Protein AF-A0A943GAY9-F1 (afdb_monomer)

Nearest PDB structures (foldseek):
  1xeb-assembly8_H  TM=8.489E-01  e=7.966E-06  Pseudomonas aeruginosa
  1xeb-assembly5_E  TM=8.581E-01  e=2.344E-05  Pseudomonas aeruginosa
  5z6n-assembly1_A  TM=8.498E-01  e=2.064E-05  Escherichia coli K-12
  1xeb-assembly6_F  TM=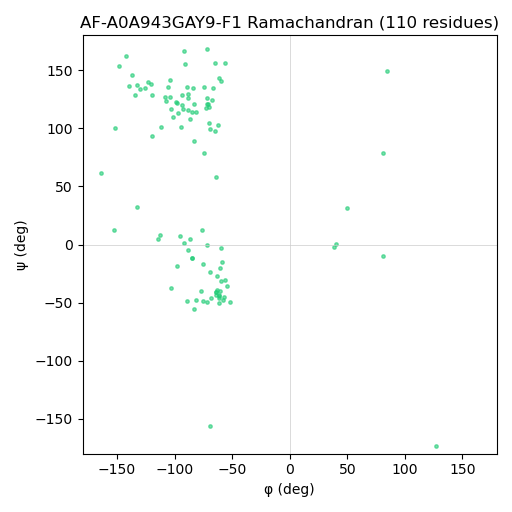8.637E-01  e=4.712E-05  Pseudomonas aeruginosa
  1xeb-assembly1_A  TM=8.655E-01  e=9.472E-05  Pseudomonas aeruginosa

Solvent-accessible surface area (backbone atoms only — not comparable to full-atom values): 6997 Å² total; per-residue (Å²): 113,45,82,46,79,37,48,48,88,72,49,48,75,64,56,50,51,42,51,55,51,53,49,43,49,47,40,46,65,71,62,62,47,91,66,76,79,90,68,69,60,62,72,70,20,42,41,39,36,35,26,39,61,71,79,86,82,43,97,86,53,71,91,55,98,62,82,68,90,60,101,77,70,82,79,67,54,76,49,99,80,19,31,73,40,30,43,35,45,32,36,62,34,95,90,42,82,90,41,71,46,75,57,73,73,46,71,66,81,77,84,129

Mean predicted aligned error: 9.81 Å

Structure (mmCIF, N/CA/C/O backbone):
data_AF-A0A943GAY9-F1
#
_entry.id   AF-A0A943GAY9-F1
#
loop_
_atom_site.group_PDB
_atom_site.id
_atom_site.type_symbol
_atom_site.label_atom_id
_atom_site.label_alt_id
_atom_site.label_comp_id
_atom_site.label_asym_id
_atom_site.label_entity_id
_atom_site.label_seq_id
_atom_site.pdbx_PDB_ins_code
_atom_site.Cartn_x
_atom_site.Cartn_y
_atom_site.Cartn_z
_atom_site.occupancy
_atom_site.B_iso_or_equiv
_atom_site.auth_seq_id
_atom_site.auth_comp_id
_atom_site.auth_asym_id
_atom_site.auth_atom_id
_atom_site.pdbx_PDB_model_num
ATOM 1 N N . MET A 1 1 ? -1.546 8.406 18.225 1.00 84.19 1 MET A N 1
ATOM 2 C CA . MET A 1 1 ? -0.906 7.623 17.133 1.00 84.19 1 MET A CA 1
ATOM 3 C C . MET A 1 1 ? -1.684 6.334 17.039 1.00 84.19 1 MET A C 1
ATOM 5 O O . MET A 1 1 ? -1.886 5.700 18.068 1.00 84.19 1 MET A O 1
ATOM 9 N N . LYS A 1 2 ? -2.113 5.961 15.839 1.00 88.31 2 LYS A N 1
ATOM 10 C CA . LYS A 1 2 ? -3.055 4.868 15.617 1.00 88.31 2 LYS A CA 1
ATOM 11 C C . LYS A 1 2 ? -2.565 3.978 14.484 1.00 88.31 2 LYS A C 1
ATOM 13 O O . LYS A 1 2 ? -2.264 4.472 13.401 1.00 88.31 2 LYS A O 1
ATOM 18 N N . TRP A 1 3 ? -2.500 2.676 14.736 1.00 91.94 3 TRP A N 1
ATOM 19 C CA . TRP A 1 3 ? -2.262 1.686 13.690 1.00 91.94 3 TRP A CA 1
ATOM 20 C C . TRP A 1 3 ? -3.577 1.340 13.000 1.00 91.94 3 TRP A C 1
ATOM 22 O O . TRP A 1 3 ? -4.592 1.121 13.663 1.00 91.94 3 TRP A O 1
ATOM 32 N N . VAL A 1 4 ? -3.549 1.292 11.673 1.00 93.50 4 VAL A N 1
ATOM 33 C CA . VAL A 1 4 ? -4.685 0.925 10.829 1.00 93.50 4 VAL A CA 1
ATOM 34 C C . VAL A 1 4 ? -4.224 -0.134 9.839 1.00 93.50 4 VAL A C 1
ATOM 36 O O . VAL A 1 4 ? -3.161 -0.004 9.236 1.00 93.50 4 VAL A O 1
ATOM 39 N N . VAL A 1 5 ? -5.021 -1.188 9.694 1.00 94.81 5 VAL A N 1
ATOM 40 C CA . VAL A 1 5 ? -4.795 -2.272 8.736 1.00 94.81 5 VAL A CA 1
ATOM 41 C C . VAL A 1 5 ? -5.986 -2.309 7.797 1.00 94.81 5 VAL A C 1
ATOM 43 O O . VAL A 1 5 ? -7.119 -2.324 8.276 1.00 94.81 5 VAL A O 1
ATOM 46 N N . LYS A 1 6 ? -5.725 -2.294 6.491 1.00 94.88 6 LYS A N 1
ATOM 47 C CA . LYS A 1 6 ? -6.749 -2.331 5.444 1.00 94.88 6 LYS A CA 1
ATOM 48 C C . LYS A 1 6 ? -6.348 -3.276 4.317 1.00 94.88 6 LYS A C 1
ATOM 50 O O . LYS A 1 6 ? -5.168 -3.390 3.986 1.00 94.88 6 LYS A O 1
ATOM 55 N N . THR A 1 7 ? -7.333 -3.935 3.729 1.00 95.31 7 THR A N 1
ATOM 56 C CA . THR A 1 7 ? -7.253 -4.533 2.388 1.00 95.31 7 THR A CA 1
ATOM 57 C C . THR A 1 7 ? -7.247 -3.437 1.322 1.00 95.31 7 THR A C 1
ATOM 59 O O . THR A 1 7 ? -7.502 -2.269 1.629 1.00 95.31 7 THR A O 1
ATOM 62 N N . PHE A 1 8 ? -6.943 -3.784 0.071 1.00 94.62 8 PHE A N 1
ATOM 63 C CA . PHE A 1 8 ? -6.944 -2.807 -1.017 1.00 94.62 8 PHE A CA 1
ATOM 64 C C . PHE A 1 8 ? -8.333 -2.179 -1.217 1.00 94.62 8 PHE A C 1
ATOM 66 O O . PHE A 1 8 ? -8.445 -0.970 -1.403 1.00 94.62 8 PHE A O 1
ATOM 73 N N . GLU A 1 9 ? -9.397 -2.975 -1.105 1.00 95.88 9 GLU A N 1
ATOM 74 C CA . GLU A 1 9 ? -10.788 -2.542 -1.276 1.00 95.88 9 GLU A CA 1
ATOM 75 C C . GLU A 1 9 ? -11.280 -1.614 -0.154 1.00 95.88 9 GLU A C 1
ATOM 77 O O . GLU A 1 9 ? -12.216 -0.841 -0.355 1.00 95.88 9 GLU A O 1
ATOM 82 N N . GLU A 1 10 ? -10.660 -1.674 1.025 1.00 96.00 10 GLU A N 1
ATOM 83 C CA . GLU A 1 10 ? -10.982 -0.813 2.170 1.00 96.00 10 GLU A CA 1
ATOM 84 C C . GLU A 1 10 ? -10.268 0.546 2.121 1.00 96.00 10 GLU A C 1
ATOM 86 O O . GLU A 1 10 ? -10.594 1.448 2.905 1.00 96.00 10 GLU A O 1
ATOM 91 N N . LEU A 1 11 ? -9.283 0.708 1.229 1.00 94.06 11 LEU A N 1
ATOM 92 C CA . LEU A 1 11 ? -8.618 1.987 1.020 1.00 94.06 11 LEU A CA 1
ATOM 93 C C . LEU A 1 11 ? -9.557 2.952 0.297 1.00 94.06 11 LEU A C 1
ATOM 95 O O . LEU A 1 11 ? -10.036 2.701 -0.808 1.00 94.06 11 LEU A O 1
ATOM 99 N N . SER A 1 12 ? -9.750 4.127 0.884 1.00 92.69 12 SER A N 1
ATOM 100 C CA . SER A 1 12 ? -10.301 5.255 0.145 1.00 92.69 12 SER A CA 1
ATOM 101 C C . SER A 1 12 ? -9.331 5.695 -0.957 1.00 92.69 12 SER A C 1
ATOM 103 O O . SER A 1 12 ? -8.110 5.540 -0.860 1.00 92.69 12 SER A O 1
ATOM 105 N N . ILE A 1 13 ? -9.867 6.339 -1.994 1.00 92.56 13 ILE A N 1
ATOM 106 C CA . ILE A 1 13 ? -9.059 6.916 -3.081 1.00 92.56 13 ILE A CA 1
ATOM 107 C C . ILE A 1 13 ? -8.001 7.905 -2.564 1.00 92.56 13 ILE A C 1
ATOM 109 O O . ILE A 1 13 ? -6.922 8.021 -3.144 1.00 92.56 13 ILE A O 1
ATOM 113 N N . HIS A 1 14 ? -8.287 8.586 -1.451 1.00 88.69 14 HIS A N 1
ATOM 114 C CA . HIS A 1 14 ? -7.347 9.485 -0.798 1.00 88.69 14 HIS A CA 1
ATOM 115 C C . HIS A 1 14 ? -6.229 8.689 -0.115 1.00 88.69 14 HIS A C 1
ATOM 117 O O . HIS A 1 14 ? -5.061 8.965 -0.377 1.00 88.69 14 HIS A O 1
ATOM 123 N N . GLU A 1 15 ? -6.550 7.666 0.685 1.00 90.25 15 GLU A N 1
ATOM 124 C CA . GLU A 1 15 ? -5.561 6.746 1.294 1.00 90.25 15 GLU A CA 1
ATOM 125 C C . GLU A 1 15 ? -4.609 6.166 0.267 1.00 90.25 15 GLU A C 1
ATOM 127 O O . GLU A 1 15 ? -3.392 6.290 0.422 1.00 90.25 15 GLU A O 1
ATOM 132 N N . LEU A 1 16 ? -5.153 5.642 -0.827 1.00 92.19 16 LEU A N 1
ATOM 133 C CA . LEU A 1 16 ? -4.348 5.119 -1.917 1.00 92.19 16 LEU A CA 1
ATOM 134 C C . LEU A 1 16 ? -3.394 6.182 -2.483 1.00 92.19 16 LEU A C 1
ATOM 136 O O . LEU A 1 16 ? -2.19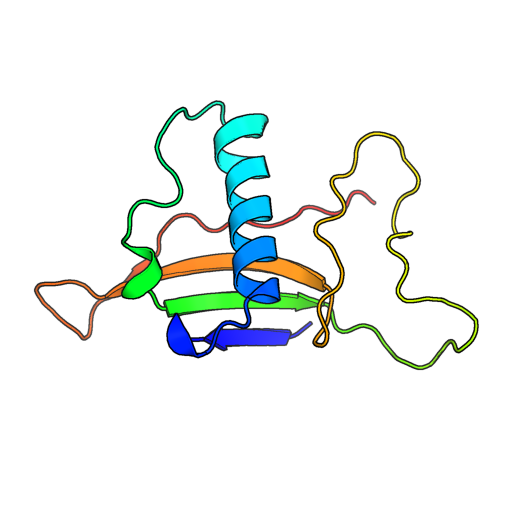8 5.926 -2.625 1.00 92.19 16 LEU A O 1
ATOM 140 N N . TYR A 1 17 ? -3.890 7.390 -2.762 1.00 90.31 17 TYR A N 1
ATOM 141 C CA . TYR A 1 17 ? -3.057 8.473 -3.286 1.00 90.31 17 TYR A CA 1
ATOM 142 C C . TYR A 1 17 ? -1.935 8.872 -2.316 1.00 90.31 17 TYR A C 1
ATOM 144 O O . TYR A 1 17 ? -0.783 9.035 -2.726 1.00 90.31 17 TYR A O 1
ATOM 152 N N . HIS A 1 18 ? -2.243 8.997 -1.024 1.00 87.44 18 HIS A N 1
ATOM 153 C CA . HIS A 1 18 ? -1.267 9.356 0.004 1.00 87.44 18 HIS A CA 1
ATOM 154 C C . HIS A 1 18 ? -0.180 8.282 0.163 1.00 87.44 18 HIS A C 1
ATOM 156 O O . HIS A 1 18 ? 1.006 8.618 0.230 1.00 87.44 18 HIS A O 1
ATOM 162 N N . ILE A 1 19 ? -0.555 6.999 0.121 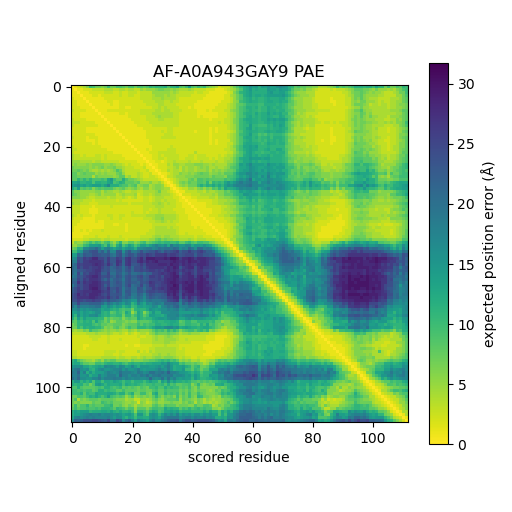1.00 90.69 19 ILE A N 1
ATOM 163 C CA . ILE A 1 19 ? 0.383 5.868 0.123 1.00 90.69 19 ILE A CA 1
ATOM 164 C C . ILE A 1 19 ? 1.305 5.914 -1.103 1.00 90.69 19 ILE A C 1
ATOM 166 O O . ILE A 1 19 ? 2.526 5.837 -0.956 1.00 90.69 19 ILE A O 1
ATOM 170 N N . LEU A 1 20 ? 0.753 6.063 -2.312 1.00 90.50 20 LEU A N 1
ATOM 171 C CA . LEU A 1 20 ? 1.537 6.093 -3.555 1.00 90.50 20 LEU A CA 1
ATOM 172 C C . LEU A 1 20 ? 2.497 7.285 -3.599 1.00 90.50 20 LEU A C 1
ATOM 174 O O . LEU A 1 20 ? 3.648 7.157 -4.023 1.00 90.50 20 LEU A O 1
ATOM 178 N N . ARG A 1 21 ? 2.051 8.446 -3.112 1.00 87.06 21 ARG A N 1
ATOM 179 C CA . ARG A 1 21 ? 2.891 9.640 -3.009 1.00 87.06 21 ARG A CA 1
ATOM 180 C C . ARG A 1 21 ? 4.047 9.432 -2.032 1.00 87.06 21 ARG A C 1
ATOM 182 O O . ARG A 1 21 ? 5.176 9.799 -2.357 1.00 87.06 21 ARG A O 1
ATOM 189 N N . LEU A 1 22 ? 3.785 8.830 -0.869 1.00 86.94 22 LEU A N 1
ATOM 190 C CA . LEU A 1 22 ? 4.813 8.494 0.120 1.00 86.94 22 LEU A CA 1
ATOM 191 C C . LEU A 1 22 ? 5.849 7.519 -0.453 1.00 86.94 22 LEU A C 1
ATOM 193 O O . LEU A 1 22 ? 7.053 7.750 -0.343 1.00 86.94 22 LEU A O 1
ATOM 197 N N . ARG A 1 23 ? 5.386 6.466 -1.129 1.00 88.94 23 ARG A N 1
ATOM 198 C CA . ARG A 1 23 ? 6.256 5.492 -1.800 1.00 88.94 23 ARG A CA 1
ATOM 199 C C . ARG A 1 23 ? 7.107 6.123 -2.890 1.00 88.94 23 ARG A C 1
ATOM 201 O O . ARG A 1 23 ? 8.305 5.871 -2.937 1.00 88.94 23 ARG A O 1
ATOM 208 N N . SER A 1 24 ? 6.528 7.000 -3.704 1.00 85.62 24 SER A N 1
ATOM 209 C CA . SER A 1 24 ? 7.260 7.710 -4.757 1.00 85.62 24 SER A CA 1
ATOM 210 C C . SER A 1 24 ? 8.336 8.640 -4.186 1.00 85.62 24 SER A C 1
ATOM 212 O O . SER A 1 24 ? 9.451 8.673 -4.702 1.00 85.62 24 SER A O 1
ATOM 214 N N . ALA A 1 25 ? 8.038 9.358 -3.098 1.00 82.62 25 ALA A N 1
ATOM 215 C CA . ALA A 1 25 ? 9.009 10.221 -2.426 1.00 82.62 25 ALA A CA 1
ATOM 216 C C . ALA A 1 25 ? 10.256 9.444 -1.985 1.00 82.62 25 ALA A C 1
ATOM 218 O O . ALA A 1 25 ? 11.382 9.862 -2.238 1.00 82.62 25 ALA A O 1
ATOM 219 N N . VAL A 1 26 ? 10.061 8.272 -1.387 1.00 81.31 26 VAL A N 1
ATOM 220 C CA . VAL A 1 26 ? 11.177 7.480 -0.866 1.00 81.31 26 VAL A CA 1
ATOM 221 C C . VAL A 1 26 ? 11.859 6.669 -1.964 1.00 81.31 26 VAL A C 1
ATOM 223 O O . VAL A 1 26 ? 13.079 6.693 -2.088 1.00 81.31 26 VAL A O 1
ATOM 226 N N . PHE A 1 27 ? 11.111 5.956 -2.802 1.00 79.06 27 PHE A N 1
ATOM 227 C CA . PHE A 1 27 ? 11.713 5.053 -3.784 1.00 79.06 27 PHE A CA 1
ATOM 228 C C . PHE A 1 27 ? 12.292 5.777 -4.997 1.00 79.06 27 PHE A C 1
ATOM 230 O O . PHE A 1 27 ? 13.374 5.407 -5.452 1.00 79.06 27 PHE A O 1
ATOM 237 N N . VAL A 1 28 ? 11.613 6.808 -5.503 1.00 76.75 28 VAL A N 1
ATOM 238 C CA . VAL A 1 28 ? 12.040 7.515 -6.719 1.00 76.75 28 VAL A CA 1
ATOM 239 C C . VAL A 1 28 ? 12.983 8.659 -6.379 1.00 76.75 28 VAL A C 1
ATOM 241 O O . VAL A 1 28 ? 14.037 8.776 -7.001 1.00 76.75 28 VAL A O 1
ATOM 244 N N . VAL A 1 29 ? 12.620 9.503 -5.408 1.00 75.56 29 VAL A N 1
ATOM 245 C CA . VAL A 1 29 ? 13.393 10.721 -5.119 1.00 75.56 29 VAL A CA 1
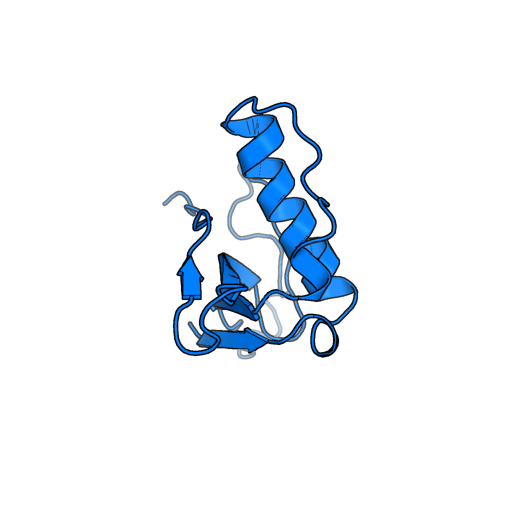ATOM 246 C C . VAL A 1 29 ? 14.579 10.414 -4.211 1.00 75.56 29 VAL A C 1
ATOM 248 O O . VAL A 1 29 ? 15.711 10.700 -4.586 1.00 75.56 29 VAL A O 1
ATOM 251 N N . GLU A 1 30 ? 14.344 9.809 -3.045 1.00 76.75 30 GLU A N 1
ATOM 252 C CA . GLU A 1 30 ? 15.404 9.578 -2.055 1.00 76.75 30 GLU A CA 1
ATOM 253 C C . GLU A 1 30 ? 16.345 8.429 -2.452 1.00 76.75 30 GLU A C 1
ATOM 255 O O . GLU A 1 30 ? 17.562 8.588 -2.445 1.00 76.75 30 GLU A O 1
ATOM 260 N N . GLN A 1 31 ? 15.793 7.275 -2.836 1.00 77.81 31 GLN A N 1
ATOM 261 C CA . GLN A 1 31 ? 16.579 6.073 -3.146 1.00 77.81 31 GLN A CA 1
ATOM 262 C C . GLN A 1 31 ? 17.039 5.993 -4.609 1.00 77.81 31 GLN A C 1
ATOM 264 O O . GLN A 1 31 ? 17.760 5.059 -4.958 1.00 77.81 31 GLN A O 1
ATOM 269 N N . GLN A 1 32 ? 16.617 6.931 -5.470 1.00 80.38 32 GLN A N 1
ATOM 270 C CA . GLN A 1 32 ? 16.913 6.952 -6.913 1.00 80.38 32 GLN A CA 1
ATOM 271 C C . GLN A 1 32 ? 16.632 5.618 -7.629 1.00 80.38 32 GLN A C 1
ATOM 273 O O . GLN A 1 32 ? 17.302 5.242 -8.592 1.00 80.38 32 GLN A O 1
ATOM 278 N N . SER A 1 33 ? 15.641 4.871 -7.150 1.00 79.56 33 SER A N 1
ATOM 279 C CA . SER A 1 33 ? 15.361 3.526 -7.620 1.00 79.56 33 SER A CA 1
ATOM 280 C C . SER A 1 33 ? 14.294 3.583 -8.709 1.00 79.56 33 SER A C 1
ATOM 282 O O . SER A 1 33 ? 13.103 3.714 -8.436 1.00 79.56 33 SER A O 1
ATOM 284 N N . ILE A 1 34 ? 14.730 3.493 -9.966 1.00 74.81 34 ILE A N 1
ATOM 285 C CA . ILE A 1 34 ? 13.862 3.610 -11.144 1.00 74.81 34 ILE A CA 1
ATOM 286 C C . ILE A 1 34 ? 13.209 2.252 -11.430 1.00 74.81 34 ILE A C 1
ATOM 288 O O . ILE A 1 34 ? 13.740 1.429 -12.172 1.00 74.81 34 ILE A O 1
ATOM 292 N N . TYR A 1 35 ? 12.050 2.009 -10.827 1.00 78.19 35 TYR A N 1
ATOM 293 C CA . TYR A 1 35 ? 11.173 0.885 -11.151 1.00 78.19 35 TYR A CA 1
ATOM 294 C C . TYR A 1 35 ? 9.708 1.320 -11.080 1.00 78.19 35 TYR A C 1
ATOM 296 O O . TYR A 1 35 ? 9.382 2.362 -10.509 1.00 78.19 35 TYR A O 1
ATOM 304 N N . LEU A 1 36 ? 8.822 0.528 -11.687 1.00 81.94 36 LEU A N 1
ATOM 305 C CA . LEU A 1 36 ? 7.383 0.754 -11.614 1.00 81.94 36 LEU A CA 1
ATOM 306 C C . LEU A 1 36 ? 6.901 0.456 -10.186 1.00 81.94 36 LEU A C 1
ATOM 308 O O . LEU A 1 36 ? 6.825 -0.707 -9.801 1.00 81.94 36 LEU A O 1
ATOM 312 N N . ASP A 1 37 ? 6.611 1.500 -9.405 1.00 84.56 37 ASP A N 1
ATOM 313 C CA . ASP A 1 37 ? 6.113 1.356 -8.029 1.00 84.56 37 ASP A CA 1
ATOM 314 C C . ASP A 1 37 ? 4.687 0.765 -7.976 1.00 84.56 37 ASP A C 1
ATOM 316 O O . ASP A 1 37 ? 4.486 -0.199 -7.233 1.00 84.56 37 ASP A O 1
ATOM 320 N N . PRO A 1 38 ? 3.710 1.223 -8.792 1.00 88.06 38 PRO A N 1
ATOM 321 C CA . PRO A 1 38 ? 2.420 0.550 -8.937 1.00 88.06 38 PRO A CA 1
ATOM 322 C C . PRO A 1 38 ? 2.587 -0.726 -9.778 1.00 88.06 38 PRO A C 1
ATOM 324 O O . PRO A 1 38 ? 2.307 -0.765 -10.974 1.00 88.06 38 PRO A O 1
ATOM 327 N N . ASP A 1 39 ? 3.093 -1.775 -9.141 1.00 89.38 39 ASP A N 1
ATOM 328 C CA . ASP A 1 39 ? 3.461 -3.060 -9.746 1.00 89.38 39 ASP A CA 1
ATOM 329 C C . ASP A 1 39 ? 2.293 -4.060 -9.846 1.00 89.38 39 ASP A C 1
ATOM 331 O O . ASP A 1 39 ? 2.488 -5.211 -10.230 1.00 89.38 39 ASP A O 1
ATOM 335 N N . GLY A 1 40 ? 1.080 -3.642 -9.474 1.00 89.69 40 GLY A N 1
ATOM 336 C CA . GLY A 1 40 ? -0.119 -4.486 -9.437 1.00 89.69 40 GLY A CA 1
ATOM 337 C C . GLY A 1 40 ? -0.233 -5.370 -8.190 1.00 89.69 40 GLY A C 1
ATOM 338 O O . GLY A 1 40 ? -1.305 -5.912 -7.937 1.00 89.69 40 GLY A O 1
ATOM 339 N N . LYS A 1 41 ? 0.812 -5.470 -7.357 1.00 89.62 41 LYS A N 1
ATOM 340 C CA . LYS A 1 41 ? 0.776 -6.283 -6.127 1.00 89.62 41 LYS A CA 1
ATOM 341 C C . LYS A 1 41 ? -0.025 -5.636 -5.005 1.00 89.62 41 LYS A C 1
ATOM 343 O O . LYS A 1 41 ? -0.401 -6.315 -4.058 1.00 89.62 41 LYS A O 1
ATOM 348 N N . ASP A 1 42 ? -0.284 -4.337 -5.114 1.00 91.75 42 ASP A N 1
ATOM 349 C CA . ASP A 1 42 ? -1.108 -3.603 -4.154 1.00 91.75 42 ASP A CA 1
ATOM 350 C C . ASP A 1 42 ? -2.525 -4.168 -4.064 1.00 91.75 42 ASP A C 1
ATOM 352 O O . ASP A 1 42 ? -3.083 -4.197 -2.979 1.00 91.75 42 ASP A O 1
ATOM 356 N N . LEU A 1 43 ? -3.056 -4.713 -5.164 1.00 92.12 43 LEU A N 1
ATOM 357 C CA . LEU A 1 43 ? -4.408 -5.276 -5.223 1.00 92.12 43 LEU A CA 1
ATOM 358 C C . LEU A 1 43 ? -4.614 -6.481 -4.293 1.00 92.12 43 LEU A C 1
ATOM 360 O O . LEU A 1 43 ? -5.730 -6.749 -3.880 1.00 92.12 43 LEU A O 1
ATOM 364 N N . GLN A 1 44 ? -3.545 -7.215 -3.981 1.00 90.56 44 GLN A N 1
ATOM 365 C CA . GLN A 1 44 ? -3.582 -8.418 -3.139 1.00 90.56 44 GLN A CA 1
ATOM 366 C C . GLN A 1 44 ? -2.860 -8.220 -1.800 1.00 90.56 44 GLN A C 1
ATOM 368 O O . GLN A 1 44 ? -2.599 -9.182 -1.076 1.00 90.56 44 GLN A O 1
ATOM 373 N N . ALA A 1 45 ? -2.461 -6.985 -1.493 1.00 90.94 45 ALA A N 1
ATOM 374 C CA . ALA A 1 45 ? -1.679 -6.678 -0.311 1.00 90.94 45 ALA A CA 1
ATOM 375 C C . ALA A 1 45 ? -2.564 -6.322 0.886 1.00 90.94 45 ALA A C 1
ATOM 377 O O . ALA A 1 45 ? -3.671 -5.801 0.763 1.00 90.94 45 ALA A O 1
ATOM 378 N N . ILE A 1 46 ? -2.005 -6.537 2.073 1.00 93.50 46 ILE A N 1
ATOM 379 C CA . ILE A 1 46 ? -2.486 -5.916 3.300 1.00 93.50 46 ILE A CA 1
ATOM 380 C C . ILE A 1 46 ? -1.675 -4.636 3.523 1.00 93.50 46 ILE A C 1
ATOM 382 O O . ILE A 1 46 ? -0.438 -4.639 3.512 1.00 93.50 46 ILE A O 1
ATOM 386 N N . HIS A 1 47 ? -2.384 -3.535 3.741 1.00 93.44 47 HIS A N 1
ATOM 387 C CA . HIS A 1 47 ? -1.835 -2.200 3.915 1.00 93.44 47 HIS A CA 1
ATOM 388 C C . HIS A 1 47 ? -1.820 -1.835 5.400 1.00 93.44 47 HIS A C 1
ATOM 390 O O . HIS A 1 47 ? -2.867 -1.612 6.009 1.00 93.44 47 HIS A O 1
ATOM 396 N N . LEU A 1 48 ? -0.623 -1.769 5.985 1.00 94.31 48 LEU A N 1
ATOM 397 C CA . LEU A 1 48 ? -0.411 -1.339 7.365 1.00 94.31 48 LEU A CA 1
ATOM 398 C C . LEU A 1 48 ? 0.005 0.133 7.381 1.00 94.31 48 LEU A C 1
ATOM 400 O O . LEU A 1 48 ? 1.030 0.505 6.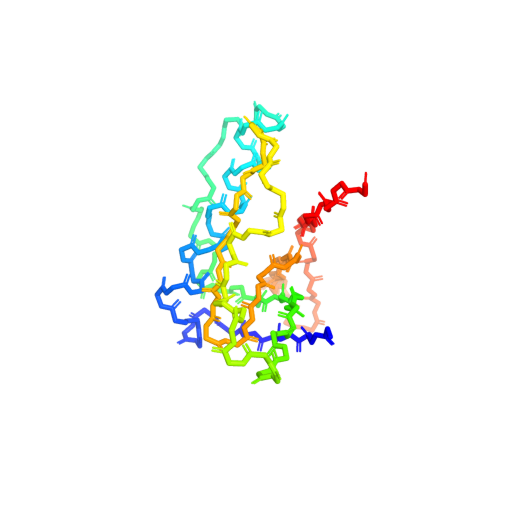810 1.00 94.31 48 LEU A O 1
ATOM 404 N N . MET A 1 49 ? -0.771 0.959 8.072 1.00 92.62 49 MET A N 1
ATOM 405 C CA . MET A 1 49 ? -0.558 2.398 8.193 1.00 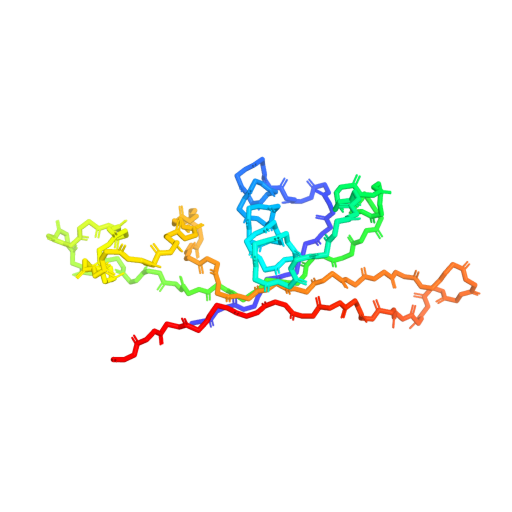92.62 49 MET A CA 1
ATOM 406 C C . MET A 1 49 ? -0.388 2.795 9.659 1.00 92.62 49 MET A C 1
ATOM 408 O O . MET A 1 49 ? -1.135 2.338 10.526 1.00 92.62 49 MET A O 1
ATOM 412 N N . LEU A 1 50 ? 0.559 3.691 9.930 1.00 91.19 50 LEU A N 1
ATOM 413 C CA . LEU A 1 50 ? 0.636 4.428 11.188 1.00 91.19 50 LEU A CA 1
ATOM 414 C C . LEU A 1 50 ? 0.127 5.846 10.949 1.00 91.19 50 LEU A C 1
ATOM 416 O O . LEU A 1 50 ? 0.740 6.607 10.199 1.00 91.19 50 LEU A O 1
ATOM 420 N N . LEU A 1 51 ? -0.967 6.202 11.609 1.00 88.31 51 LEU A N 1
ATOM 421 C CA . LEU A 1 51 ? -1.581 7.519 11.525 1.00 88.31 51 LEU A CA 1
ATOM 422 C C . LEU A 1 51 ? -1.281 8.340 12.781 1.00 88.31 51 LEU A C 1
ATOM 424 O O . LEU A 1 51 ? -1.290 7.839 13.912 1.00 88.31 51 LEU A O 1
ATOM 428 N N . GLN A 1 52 ? -1.049 9.633 12.590 1.00 84.56 52 GLN A N 1
ATOM 429 C CA . GLN A 1 52 ? -1.100 10.611 13.663 1.00 84.56 52 GLN A CA 1
ATOM 430 C C . GLN A 1 52 ? -2.493 11.215 13.728 1.00 84.56 52 GLN A C 1
ATOM 432 O O . GLN A 1 52 ? -2.917 11.901 12.804 1.00 84.56 52 GLN A O 1
ATOM 437 N N . GLU A 1 53 ? -3.178 10.995 14.841 1.00 80.25 53 GLU A N 1
ATOM 438 C CA . GLU A 1 53 ? -4.467 11.626 15.100 1.00 80.25 53 GLU A CA 1
ATOM 439 C C . GLU A 1 53 ? -4.284 13.138 15.259 1.00 80.25 53 GLU A C 1
ATOM 441 O O . GLU A 1 53 ? -3.370 13.600 15.947 1.00 80.25 53 GLU A O 1
ATOM 446 N N . CYS A 1 54 ? -5.159 13.911 14.621 1.00 60.41 54 CYS A N 1
ATOM 447 C CA . CYS A 1 54 ? -5.265 15.342 14.862 1.00 60.41 54 CYS A CA 1
ATOM 448 C C . CYS A 1 54 ? -6.257 15.566 16.012 1.00 60.41 54 CYS A C 1
ATOM 450 O O . CYS A 1 54 ? -7.441 15.254 15.882 1.00 60.41 54 CYS A O 1
ATOM 452 N N . GLU A 1 55 ? -5.797 16.104 17.142 1.00 56.66 55 GLU A N 1
ATOM 453 C CA . GLU A 1 55 ? -6.692 16.483 18.238 1.00 56.66 55 GLU A CA 1
ATOM 454 C C . GLU A 1 55 ? -7.568 17.672 17.811 1.00 56.66 55 GLU A C 1
ATOM 456 O O . GLU A 1 55 ? -7.068 18.719 17.402 1.00 56.66 55 GLU A O 1
ATOM 461 N N . LYS A 1 56 ? -8.895 17.519 17.902 1.00 50.94 56 LYS A N 1
ATOM 462 C CA . LYS A 1 56 ? -9.896 18.506 17.446 1.00 50.94 56 LYS A CA 1
ATOM 463 C C . LYS A 1 56 ? -10.063 19.727 18.374 1.00 50.94 56 LYS A C 1
ATOM 465 O O . LYS A 1 56 ? -11.031 20.464 18.220 1.00 50.94 56 LYS A O 1
ATOM 470 N N . ASN A 1 57 ? -9.165 19.948 19.337 1.00 45.34 57 ASN A N 1
ATOM 471 C CA . ASN A 1 57 ? -9.392 20.903 20.433 1.00 45.34 57 ASN A CA 1
ATOM 472 C C . ASN A 1 57 ? -8.832 22.317 20.244 1.00 45.34 57 ASN A C 1
ATOM 474 O O . ASN A 1 57 ? -8.991 23.133 21.142 1.00 45.34 57 ASN A O 1
ATOM 478 N N . ASP A 1 58 ? -8.304 22.664 19.074 1.00 45.66 58 ASP A N 1
ATOM 479 C CA . ASP A 1 58 ? -8.048 24.063 18.736 1.00 45.66 58 ASP A CA 1
ATOM 480 C C . ASP A 1 58 ? -8.856 24.445 17.496 1.00 45.66 58 ASP A C 1
ATOM 482 O O . ASP A 1 58 ? -8.395 24.316 16.366 1.00 45.66 58 ASP A O 1
ATOM 486 N N . ALA A 1 59 ? -10.054 25.000 17.696 1.00 45.28 59 ALA A N 1
ATOM 487 C CA . ALA A 1 59 ? -10.866 25.603 16.630 1.00 45.28 59 ALA A CA 1
ATOM 488 C C . ALA A 1 59 ? -10.165 26.782 15.907 1.00 45.28 59 ALA A C 1
ATOM 490 O O . ALA A 1 59 ? -10.709 27.339 14.957 1.00 45.28 59 ALA A O 1
ATOM 491 N N . ASN A 1 60 ? -8.959 27.159 16.349 1.00 50.06 60 ASN A N 1
ATOM 492 C CA . ASN A 1 60 ? -8.103 28.169 15.733 1.00 50.06 60 ASN A CA 1
ATOM 493 C C . ASN A 1 60 ? -6.790 27.601 15.159 1.00 50.06 60 ASN A C 1
ATOM 495 O O . ASN A 1 60 ? -5.936 28.350 14.686 1.00 50.06 60 ASN A O 1
ATOM 499 N N . LYS A 1 61 ? -6.614 26.279 15.186 1.00 46.25 61 LYS A N 1
ATOM 500 C CA . LYS A 1 61 ? -5.530 25.598 14.491 1.00 46.25 61 LYS A CA 1
ATOM 501 C C . LYS A 1 61 ? -6.196 24.807 13.377 1.00 46.25 61 LYS A C 1
ATOM 503 O O . LYS A 1 61 ? -6.787 23.763 13.649 1.00 46.25 61 LYS A O 1
ATOM 508 N N . PRO A 1 62 ? -6.173 25.285 12.120 1.00 40.34 62 PRO A N 1
ATOM 509 C CA . PRO A 1 62 ? -6.626 24.431 11.039 1.00 40.34 62 PRO A CA 1
ATOM 510 C C . PRO A 1 62 ? -5.788 23.155 11.110 1.00 40.34 62 PRO A C 1
ATOM 512 O O . PRO A 1 62 ? -4.669 23.178 11.639 1.00 40.34 62 PRO A O 1
ATOM 515 N N . CYS A 1 63 ? -6.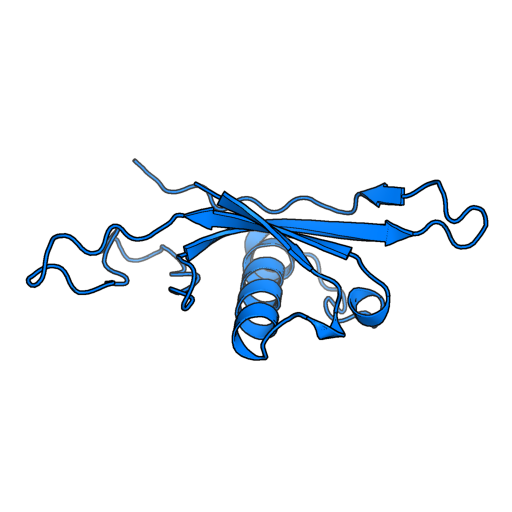297 22.049 10.581 1.00 48.44 63 CYS A N 1
ATOM 516 C CA . CYS A 1 63 ? -5.486 20.875 10.275 1.00 48.44 63 CYS A CA 1
ATOM 517 C C . CYS A 1 63 ? -4.471 21.255 9.178 1.00 48.44 63 CYS A C 1
ATOM 519 O O . CYS A 1 63 ? -4.490 20.728 8.076 1.00 48.44 63 CYS A O 1
ATOM 521 N N . GLN A 1 64 ? -3.643 22.263 9.432 1.00 45.97 64 GLN A N 1
ATOM 522 C CA . GLN A 1 64 ? -2.529 22.661 8.622 1.00 45.97 64 GLN A CA 1
ATOM 523 C C . GLN A 1 64 ? -1.529 21.522 8.860 1.00 45.97 64 GLN A C 1
ATOM 525 O O . GLN A 1 64 ? -1.110 21.300 9.993 1.00 45.97 64 GLN A O 1
ATOM 530 N N . ALA A 1 65 ? -1.064 20.778 7.867 1.00 43.47 65 ALA A N 1
ATOM 531 C CA . ALA A 1 65 ? -0.267 21.298 6.755 1.00 43.47 65 ALA A CA 1
ATOM 532 C C . ALA A 1 65 ? 0.789 22.372 7.147 1.00 43.47 65 ALA A C 1
ATOM 534 O O . ALA A 1 65 ? 1.495 22.863 6.280 1.00 43.47 65 ALA A O 1
ATOM 535 N N . ASN A 1 66 ? 0.927 22.745 8.435 1.00 40.38 66 ASN A N 1
ATOM 536 C CA . ASN A 1 66 ? 1.859 23.753 8.958 1.00 40.38 66 ASN A CA 1
ATOM 537 C C . ASN A 1 66 ? 2.614 23.233 10.193 1.00 40.38 66 ASN A C 1
ATOM 539 O O . ASN A 1 66 ? 2.972 24.009 11.081 1.00 40.38 66 ASN A O 1
ATOM 543 N N . VAL A 1 67 ? 2.890 21.933 10.269 1.00 42.53 67 VAL A N 1
ATOM 544 C CA . VAL A 1 67 ? 4.099 21.512 10.983 1.00 42.53 67 VAL A CA 1
ATOM 545 C C . VAL A 1 67 ? 5.197 21.585 9.929 1.00 42.53 67 VAL A C 1
ATOM 547 O O . VAL A 1 67 ? 5.166 20.822 8.973 1.00 42.53 67 VAL A O 1
ATOM 550 N N . CYS A 1 68 ? 6.058 22.593 10.096 1.00 34.19 68 CYS A N 1
ATOM 551 C CA . CYS A 1 68 ? 7.218 22.956 9.276 1.00 34.19 68 CYS A CA 1
ATOM 552 C C . CYS A 1 68 ? 6.938 23.767 7.996 1.00 34.19 68 CYS A C 1
ATOM 554 O O . CYS A 1 68 ? 7.069 23.303 6.866 1.00 34.19 68 CYS A O 1
ATOM 556 N N . LYS A 1 69 ? 6.720 25.079 8.170 1.00 37.59 69 LYS A N 1
ATOM 557 C CA . LYS A 1 69 ? 7.283 26.040 7.209 1.00 37.59 69 LYS A CA 1
ATOM 558 C C . LYS A 1 69 ? 8.807 25.972 7.318 1.00 37.59 69 LYS A C 1
ATOM 560 O O . LYS A 1 69 ? 9.389 26.574 8.214 1.00 37.59 69 LYS A O 1
ATOM 565 N N . GLY A 1 70 ? 9.417 25.212 6.421 1.00 32.59 70 GLY A N 1
ATOM 566 C CA . GLY A 1 70 ? 10.862 25.080 6.296 1.00 32.59 70 GLY A CA 1
ATOM 567 C C . GLY A 1 70 ? 11.227 24.467 4.952 1.00 32.59 70 GLY A C 1
ATOM 568 O O . GLY A 1 70 ? 11.748 23.367 4.931 1.00 32.59 70 GLY A O 1
ATOM 569 N N . ASP A 1 71 ? 10.867 25.146 3.859 1.00 33.28 71 ASP A N 1
ATOM 570 C CA . ASP A 1 71 ? 11.318 25.085 2.451 1.00 33.28 71 ASP A CA 1
ATOM 571 C C . ASP A 1 71 ? 11.667 23.742 1.755 1.00 33.28 71 ASP A C 1
ATOM 573 O O . ASP A 1 71 ? 11.966 23.756 0.562 1.00 33.28 71 ASP A O 1
ATOM 577 N N . ARG A 1 72 ? 11.609 22.577 2.413 1.00 41.78 72 ARG A N 1
ATOM 578 C CA . ARG A 1 72 ? 11.998 21.260 1.873 1.00 41.78 72 ARG A CA 1
ATOM 579 C C . ARG A 1 72 ? 11.267 20.054 2.491 1.00 41.78 72 ARG A C 1
ATOM 581 O O . ARG A 1 72 ? 11.679 18.927 2.236 1.00 41.78 72 ARG A O 1
ATOM 588 N N . GLU A 1 73 ? 10.192 20.232 3.259 1.00 47.69 73 GLU A N 1
ATOM 589 C CA . GLU A 1 73 ? 9.410 19.090 3.765 1.00 47.69 73 GLU A CA 1
ATOM 590 C C . GLU A 1 73 ? 8.235 18.756 2.835 1.00 47.69 73 GLU A C 1
ATOM 592 O O . GLU A 1 73 ? 7.360 19.579 2.565 1.00 47.69 73 GLU A O 1
ATOM 597 N N . MET A 1 74 ? 8.221 17.526 2.311 1.00 50.19 74 MET A N 1
ATOM 598 C CA . MET A 1 74 ? 7.082 16.993 1.566 1.00 50.19 74 MET A CA 1
ATOM 599 C C . MET A 1 74 ? 5.927 16.772 2.544 1.00 50.19 74 MET A C 1
ATOM 601 O O . MET A 1 74 ? 5.890 15.771 3.251 1.00 50.19 74 MET A O 1
ATOM 605 N N . ASP A 1 75 ? 4.975 17.705 2.582 1.00 55.41 75 ASP A N 1
ATOM 606 C CA . ASP A 1 75 ? 3.726 17.518 3.321 1.00 55.41 75 ASP A CA 1
ATOM 607 C C . ASP A 1 75 ? 2.964 16.335 2.717 1.00 55.41 75 ASP A C 1
ATOM 609 O O . ASP A 1 75 ? 2.375 16.462 1.640 1.00 55.41 75 ASP A O 1
ATOM 613 N N . PHE A 1 76 ? 3.006 15.173 3.373 1.00 56.50 76 PHE A N 1
ATOM 614 C CA . PHE A 1 76 ? 2.324 13.958 2.926 1.00 56.50 76 PHE A CA 1
ATOM 615 C C . PHE A 1 76 ? 0.803 14.023 3.097 1.00 56.50 76 PHE A C 1
ATOM 617 O O . PHE A 1 76 ? 0.137 13.104 2.637 1.00 56.50 76 PHE A O 1
ATOM 624 N N . GLY A 1 77 ? 0.252 15.122 3.624 1.00 54.38 77 GLY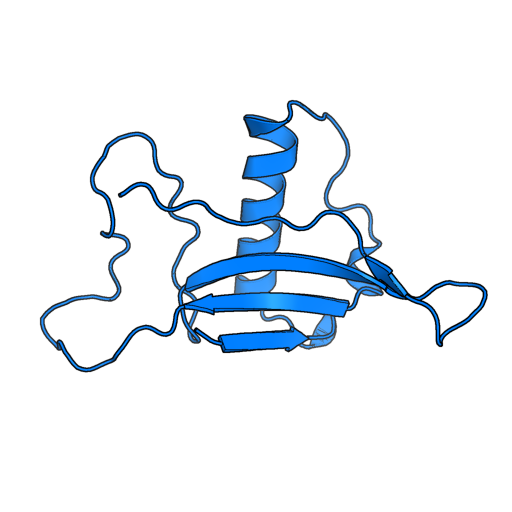 A N 1
ATOM 625 C CA . GLY A 1 77 ? -1.171 15.447 3.639 1.00 54.38 77 GLY A CA 1
ATOM 626 C C . GLY A 1 77 ? -1.967 14.823 4.789 1.00 54.38 77 GLY A C 1
ATOM 627 O O . GLY A 1 77 ? -1.651 13.751 5.308 1.00 54.38 77 GLY A O 1
ATOM 628 N N . CYS A 1 78 ? -3.012 15.541 5.204 1.00 59.28 78 CYS A N 1
ATOM 629 C CA . CYS A 1 78 ? -3.947 15.134 6.251 1.00 59.28 78 CYS A CA 1
ATOM 630 C C . CYS A 1 78 ? -5.101 14.324 5.648 1.00 59.28 78 CYS A C 1
ATOM 632 O O . CYS A 1 78 ? -5.782 14.798 4.740 1.00 59.28 78 CYS A O 1
ATOM 634 N N . MET A 1 79 ? -5.331 13.126 6.176 1.00 67.31 79 MET A N 1
ATOM 635 C CA . MET A 1 79 ? -6.480 12.275 5.863 1.00 67.31 79 MET A CA 1
ATOM 636 C C . MET A 1 79 ? -7.615 12.558 6.855 1.00 67.31 79 MET A C 1
ATOM 638 O O . MET A 1 79 ? -7.375 13.167 7.899 1.00 67.31 79 MET A O 1
ATOM 642 N N . GLU A 1 80 ? -8.833 12.081 6.578 1.00 63.22 80 GLU A N 1
ATOM 643 C CA . GLU A 1 80 ? -9.967 12.218 7.514 1.00 63.22 80 GLU A CA 1
ATOM 644 C C . GLU A 1 80 ? -9.645 11.650 8.910 1.00 63.22 80 GLU A C 1
ATOM 646 O O . GLU A 1 80 ? -10.015 12.241 9.925 1.00 63.22 80 GLU A O 1
ATOM 651 N N . ASP A 1 81 ? -8.876 10.558 8.953 1.00 65.31 81 ASP A N 1
ATOM 652 C CA . ASP A 1 81 ? -8.471 9.853 10.174 1.00 65.31 81 ASP A CA 1
ATOM 653 C C . ASP A 1 81 ? -7.130 10.328 10.775 1.00 65.31 81 ASP A C 1
ATOM 655 O O . ASP A 1 81 ? -6.684 9.794 11.795 1.00 65.31 81 ASP A O 1
ATOM 659 N N . GLY A 1 82 ? -6.469 11.325 10.173 1.00 75.81 82 GLY A N 1
ATOM 660 C CA . GLY A 1 82 ? -5.178 11.854 10.630 1.00 75.81 82 GLY A CA 1
ATOM 661 C C . GLY A 1 82 ? -4.092 11.896 9.551 1.00 75.81 82 GLY A C 1
ATOM 662 O O . GLY A 1 82 ? -4.346 11.642 8.381 1.00 75.81 82 GLY A O 1
ATOM 663 N N . SER A 1 83 ? -2.856 12.242 9.915 1.00 82.94 83 SER A N 1
ATOM 664 C CA . SER A 1 83 ? -1.729 12.295 8.965 1.00 82.94 83 SER A CA 1
ATOM 665 C C . SER A 1 83 ? -1.009 10.947 8.865 1.00 82.94 83 SER A C 1
ATOM 667 O O . SER A 1 83 ? -0.682 10.352 9.893 1.00 82.94 83 SER A O 1
ATOM 669 N N . LEU A 1 84 ? -0.683 10.494 7.651 1.00 85.88 84 LEU A N 1
ATOM 670 C CA . LEU A 1 84 ? 0.103 9.275 7.429 1.00 85.88 84 LEU A CA 1
ATOM 671 C C . LEU A 1 84 ? 1.567 9.487 7.854 1.00 85.88 84 LEU A C 1
ATOM 673 O O . LEU A 1 84 ? 2.261 10.342 7.305 1.00 85.88 84 LEU A O 1
ATOM 677 N N . LEU A 1 85 ? 2.036 8.713 8.836 1.00 86.25 85 LEU A N 1
ATOM 678 C CA . LEU A 1 85 ? 3.414 8.762 9.342 1.00 86.25 85 LEU A CA 1
ATOM 679 C C . LEU A 1 85 ? 4.278 7.615 8.833 1.00 86.25 85 LEU A C 1
ATOM 681 O O . LEU A 1 85 ? 5.470 7.800 8.603 1.00 86.25 85 LEU A O 1
ATOM 685 N N . ALA A 1 86 ? 3.708 6.422 8.703 1.00 88.44 86 ALA A N 1
ATOM 686 C CA . ALA A 1 86 ? 4.430 5.266 8.200 1.00 88.44 86 ALA A CA 1
ATOM 687 C C . ALA A 1 86 ? 3.500 4.332 7.436 1.00 88.44 86 ALA A C 1
ATOM 689 O O . ALA A 1 86 ? 2.297 4.277 7.700 1.00 88.44 86 ALA A O 1
ATOM 690 N N . TYR A 1 87 ? 4.082 3.587 6.507 1.00 92.38 87 TYR A N 1
ATOM 691 C CA . TYR A 1 87 ? 3.390 2.634 5.663 1.00 92.38 87 TYR A CA 1
ATOM 692 C C . TYR A 1 87 ? 4.233 1.372 5.483 1.00 92.38 87 TYR A C 1
ATOM 694 O O . TYR A 1 87 ? 5.437 1.443 5.229 1.00 92.38 87 TYR A O 1
ATOM 702 N N . ALA A 1 88 ? 3.586 0.215 5.571 1.00 92.50 88 ALA A N 1
ATOM 703 C CA . ALA A 1 88 ? 4.159 -1.064 5.193 1.00 92.50 88 ALA A CA 1
ATOM 704 C C . ALA A 1 88 ? 3.170 -1.848 4.329 1.00 92.50 88 ALA A C 1
ATOM 706 O O . ALA A 1 88 ? 1.975 -1.922 4.619 1.00 92.50 88 ALA A O 1
ATOM 707 N N . ARG A 1 89 ? 3.705 -2.462 3.274 1.00 92.25 89 ARG A N 1
ATOM 708 C CA . ARG A 1 89 ? 2.978 -3.379 2.398 1.00 92.25 89 ARG A CA 1
ATOM 709 C C . ARG A 1 89 ? 3.291 -4.815 2.806 1.00 92.25 89 ARG A C 1
ATOM 711 O O . ARG A 1 89 ? 4.463 -5.198 2.801 1.00 92.25 89 ARG A O 1
ATOM 718 N N . LEU A 1 90 ? 2.266 -5.592 3.138 1.00 90.94 90 LEU A N 1
ATOM 719 C CA . LEU A 1 90 ? 2.383 -7.013 3.454 1.00 90.94 90 LEU A CA 1
ATOM 720 C C . LEU A 1 90 ? 1.791 -7.827 2.307 1.00 90.94 90 LEU A C 1
ATOM 722 O O . LEU A 1 90 ? 0.634 -7.629 1.944 1.00 90.94 90 LEU A O 1
ATOM 726 N N . LEU A 1 91 ? 2.583 -8.732 1.740 1.00 87.19 91 LEU A N 1
ATOM 727 C CA . LEU A 1 91 ? 2.128 -9.644 0.696 1.00 87.19 91 LEU A CA 1
ATOM 728 C C . LEU A 1 91 ? 1.918 -11.036 1.301 1.00 87.19 91 LEU A C 1
ATOM 730 O O . LEU A 1 91 ? 2.845 -11.536 1.948 1.00 87.19 91 LEU A O 1
ATOM 734 N N . PRO A 1 92 ? 0.744 -11.663 1.125 1.00 77.94 92 PRO A N 1
ATOM 735 C CA . PRO A 1 92 ? 0.570 -13.065 1.487 1.00 77.94 92 PRO A CA 1
ATOM 736 C C . PRO A 1 92 ? 1.521 -13.935 0.652 1.00 77.94 92 PRO A C 1
ATOM 738 O O . PRO A 1 92 ? 1.806 -13.624 -0.506 1.00 77.94 92 PRO A O 1
ATOM 741 N N . ASP A 1 93 ? 2.071 -14.988 1.254 1.00 75.50 93 ASP A N 1
ATOM 742 C CA . ASP A 1 93 ? 2.888 -15.964 0.536 1.00 75.50 93 ASP A CA 1
ATOM 743 C C . ASP A 1 93 ? 1.974 -16.805 -0.366 1.00 75.50 93 ASP A C 1
ATOM 745 O O . ASP A 1 93 ? 1.044 -17.456 0.109 1.00 75.50 93 ASP A O 1
ATOM 749 N N . GLU A 1 94 ? 2.237 -16.784 -1.674 1.00 68.31 94 GLU A N 1
ATOM 750 C CA . GLU A 1 94 ? 1.439 -17.497 -2.683 1.00 68.31 94 GLU A CA 1
ATOM 751 C C . GLU A 1 94 ? 1.417 -19.021 -2.452 1.00 68.31 94 GLU A C 1
ATOM 753 O O . GLU A 1 94 ? 0.516 -19.701 -2.939 1.00 68.31 94 GLU A O 1
ATOM 758 N N . ALA A 1 95 ? 2.386 -19.569 -1.706 1.00 63.38 95 ALA A N 1
ATOM 759 C CA . ALA A 1 95 ? 2.465 -20.993 -1.382 1.00 63.38 95 ALA A CA 1
ATOM 760 C C . ALA A 1 95 ? 1.911 -21.358 0.011 1.00 63.38 95 ALA A C 1
ATOM 762 O O . ALA A 1 95 ? 1.636 -22.533 0.261 1.00 63.38 95 ALA A O 1
ATOM 763 N N . ASP A 1 96 ? 1.769 -20.389 0.921 1.00 66.94 96 ASP A N 1
ATOM 764 C CA . ASP A 1 96 ? 1.286 -20.602 2.291 1.00 66.94 96 ASP A CA 1
ATOM 765 C C . ASP A 1 96 ? 0.595 -19.339 2.821 1.00 66.94 96 ASP A C 1
ATOM 767 O O . ASP A 1 96 ? 1.239 -18.413 3.312 1.00 66.94 96 ASP A O 1
ATOM 771 N N . GLU A 1 97 ? -0.737 -19.328 2.797 1.00 62.03 97 GLU A N 1
ATOM 772 C CA . GLU A 1 97 ? -1.556 -18.185 3.223 1.00 62.03 97 GLU A CA 1
ATOM 773 C C . GLU A 1 97 ? -1.322 -17.751 4.685 1.00 62.03 97 GLU A C 1
ATOM 775 O O . GLU A 1 97 ? -1.714 -16.652 5.077 1.00 62.03 97 GLU A O 1
ATOM 780 N N . LYS A 1 98 ? -0.676 -18.582 5.519 1.00 68.12 98 LYS A N 1
ATOM 781 C CA . LYS A 1 98 ? -0.334 -18.223 6.907 1.00 68.12 98 LYS A CA 1
ATOM 782 C C . LYS A 1 98 ? 0.973 -17.450 7.026 1.00 68.12 98 LYS A C 1
ATOM 784 O O . LYS A 1 98 ? 1.279 -16.932 8.103 1.00 68.12 98 LYS A O 1
ATOM 789 N N . LYS A 1 99 ? 1.759 -17.383 5.955 1.00 71.00 99 LYS A N 1
ATOM 790 C CA . LYS A 1 99 ? 3.040 -16.693 5.916 1.00 71.00 99 LYS A CA 1
ATOM 791 C C . LYS A 1 99 ? 2.887 -15.394 5.132 1.00 71.00 99 LYS A C 1
ATOM 793 O O . LYS A 1 99 ? 2.266 -15.347 4.080 1.00 71.00 99 LYS A O 1
ATOM 798 N N . VAL A 1 100 ? 3.462 -14.320 5.663 1.00 72.25 100 VAL A N 1
ATOM 799 C CA . VAL A 1 100 ? 3.430 -12.996 5.034 1.00 72.25 100 VAL A CA 1
ATOM 800 C C . VAL A 1 100 ? 4.843 -12.487 4.811 1.00 72.25 100 VAL A C 1
ATOM 802 O O . VAL A 1 100 ? 5.721 -12.630 5.664 1.00 72.25 100 VAL A O 1
ATOM 805 N N . TRP A 1 101 ? 5.052 -11.859 3.663 1.00 70.50 101 TRP A N 1
ATOM 806 C CA . TRP A 1 101 ? 6.268 -11.138 3.343 1.00 70.50 101 TRP A CA 1
ATOM 807 C C . TRP A 1 101 ? 6.047 -9.659 3.633 1.00 70.50 101 TRP A C 1
ATOM 809 O O . TRP A 1 101 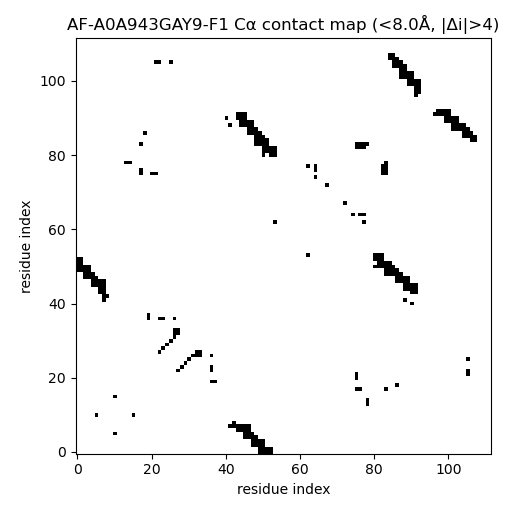? 5.249 -8.983 2.981 1.00 70.50 101 TRP A O 1
ATOM 819 N N . LEU A 1 102 ? 6.768 -9.151 4.630 1.00 69.00 102 LEU A N 1
ATOM 820 C CA . LEU A 1 102 ? 6.885 -7.718 4.854 1.00 69.00 102 LEU A CA 1
ATOM 821 C C . LEU A 1 102 ? 7.779 -7.143 3.757 1.00 69.00 102 LEU A C 1
ATOM 823 O O . LEU A 1 102 ? 8.949 -7.509 3.635 1.00 69.00 102 LEU A O 1
ATOM 827 N N . GLY A 1 103 ? 7.207 -6.257 2.944 1.00 69.12 103 GLY A N 1
ATOM 828 C CA . GLY A 1 103 ? 7.972 -5.451 2.007 1.00 69.12 103 GLY A CA 1
ATOM 829 C C . GLY A 1 103 ? 8.841 -4.418 2.730 1.00 69.12 103 GLY A C 1
ATOM 830 O O . GLY A 1 103 ? 9.180 -4.541 3.907 1.00 69.12 103 GLY A O 1
ATOM 831 N N . ARG A 1 104 ? 9.196 -3.343 2.026 1.00 68.81 104 ARG A N 1
ATOM 832 C CA . ARG A 1 104 ? 9.900 -2.219 2.655 1.00 68.81 104 ARG A CA 1
ATOM 833 C C . ARG A 1 104 ? 8.930 -1.410 3.515 1.00 68.81 104 ARG A C 1
ATOM 835 O O . ARG A 1 104 ? 7.822 -1.101 3.078 1.00 68.81 104 ARG A O 1
ATOM 842 N N . ILE A 1 105 ? 9.377 -1.057 4.716 1.00 77.31 105 ILE A N 1
ATOM 843 C CA . ILE A 1 105 ? 8.678 -0.138 5.615 1.00 77.31 105 ILE A CA 1
ATOM 844 C C . ILE A 1 105 ? 9.142 1.274 5.280 1.00 77.31 105 ILE A C 1
ATOM 846 O O . ILE A 1 105 ? 10.343 1.534 5.217 1.00 77.31 105 ILE A O 1
ATOM 850 N N . ILE A 1 106 ? 8.189 2.174 5.073 1.00 82.25 106 ILE A N 1
ATOM 851 C CA . ILE A 1 106 ? 8.447 3.591 4.861 1.00 82.25 106 ILE A CA 1
ATOM 852 C C . ILE A 1 106 ? 8.003 4.342 6.106 1.00 82.25 106 ILE A C 1
ATOM 854 O O . ILE A 1 106 ? 6.859 4.200 6.530 1.00 82.25 106 ILE A O 1
ATOM 858 N N . ALA A 1 107 ? 8.891 5.150 6.674 1.00 78.25 107 ALA A N 1
ATOM 859 C CA . ALA A 1 107 ? 8.585 6.026 7.794 1.00 78.25 107 ALA A CA 1
ATOM 860 C C . ALA A 1 107 ? 8.969 7.461 7.435 1.00 78.25 107 ALA A C 1
ATOM 862 O O . ALA A 1 107 ? 10.046 7.709 6.898 1.00 78.25 107 ALA A O 1
ATOM 863 N N . VAL A 1 108 ? 8.083 8.402 7.742 1.00 73.31 108 VAL A N 1
ATOM 864 C CA . VAL A 1 108 ? 8.336 9.831 7.594 1.00 73.31 108 VAL A CA 1
ATOM 865 C C . VAL A 1 108 ? 9.047 10.316 8.851 1.00 73.31 108 VAL A C 1
ATOM 867 O O . VAL A 1 108 ? 8.469 10.322 9.939 1.00 73.31 108 VAL A O 1
ATOM 870 N N . GLN A 1 109 ? 10.301 10.740 8.710 1.00 63.09 109 GLN A N 1
ATOM 871 C CA . GLN A 1 109 ? 11.013 11.420 9.785 1.00 63.09 109 GLN A CA 1
ATOM 872 C C . GLN A 1 109 ? 10.601 12.892 9.788 1.00 63.09 109 GLN A C 1
ATOM 874 O O . GLN A 1 109 ? 10.890 13.620 8.843 1.00 63.09 109 GLN A O 1
ATOM 879 N N . ARG A 1 110 ? 9.911 13.333 10.843 1.00 56.72 110 ARG A N 1
ATOM 880 C CA . ARG A 1 110 ? 9.673 14.763 11.064 1.00 56.72 110 ARG A CA 1
ATOM 881 C C . ARG A 1 110 ? 10.901 15.344 11.751 1.00 56.72 110 ARG A C 1
ATOM 883 O O . ARG A 1 110 ? 11.292 14.843 12.807 1.00 56.72 110 ARG A O 1
ATOM 890 N N . GLY A 1 111 ? 11.533 16.333 11.120 1.00 48.91 111 GLY A N 1
ATOM 891 C CA . GLY A 1 111 ? 12.624 17.079 11.739 1.00 48.91 111 GLY A CA 1
ATOM 892 C C . GLY A 1 111 ? 12.131 17.752 13.020 1.00 48.91 111 GLY A C 1
ATOM 893 O O . GLY A 1 111 ? 10.990 18.210 13.079 1.00 48.91 111 GLY A O 1
ATOM 894 N N . CYS A 1 112 ? 12.972 17.750 14.053 1.00 36.28 112 CYS A N 1
ATOM 895 C CA . CYS A 1 112 ? 12.756 18.544 15.257 1.00 36.28 112 CYS A CA 1
ATOM 896 C C . CYS A 1 112 ? 13.426 19.911 15.103 1.00 36.28 112 CYS A C 1
ATOM 898 O O . CYS A 1 112 ? 14.493 19.958 14.447 1.00 36.28 112 CYS A O 1
#

Radius of gyration: 15.38 Å; Cα contacts (8 Å, |Δi|>4): 154; chains: 1; bounding box: 28×49×32 Å

Secondary structure (DSSP, 8-state):
-EEEEE-TTTS-HHHHHHHHHHHHIIIIIIS---S-S--SGGGG-EEEEEEE---TT-TTS-S-S-S--SSS-----EETTEEEEEEEEEEEETTEEEEEEEEEEEE-----

Foldseek 3Di:
DDKDKDALVRDDPLNVVLVVVLCCCCQCPVVVPDDDPPPVQSNQKIKIWDFDADDPPDPPDPLDPPPDPDPDDDQSDADPRHGTFKIWIWHQDPVDNVDIDIDDIGGDDRDD

Sequence (112 aa):
MKWVVKTFEELSIHELYHILRLRSAVFVVEQQSIYLDPDGKDLQAIHLMLLQECEKNDANKPCQANVCKGDREMDFGCMEDGSLLAYARLLPDEADEKKVWLGRIIAVQRGC

pLDDT: mean 74.21, std 18.34, range [32.59, 96.0]